Protein AF-A0A552IBU0-F1 (afdb_monomer_lite)

InterPro domains:
  IPR002559 Transposase IS4-like domain [PF01609] (22-63)
  IPR012337 Ribonuclease H-like superfamily [SSF53098] (17-77)

Radius of gyration: 18.11 Å; chains: 1; bounding box: 44×36×43 Å

Sequence (86 aa):
MQEVYYTMFVPNLQELSSIDWSEFKKIHDQHWGIEQYHRALKQLCNIERFQVRESQSIRTHIFCAIRGFVQLELLRFKAQIVNWYS

Organism: NCBI:txid2486266

pLDDT: mean 91.12, std 9.32, range [43.56, 98.25]

Secondary structure (DSSP, 8-state):
-PPPP-----SSGGGGGG--HHHHHHHHHHHHHHHHHHHHHHHTS-TT------HHHHHHHHHHHHHHHHHHHHHHHTTSSSSTT-

Foldseek 3Di:
DDDDDDDDDDPDPVCVVVDDPVNVVVVVVVVVVVVVLVVCLVPPLVLVPDPDDDPVVNVVSNVSSVVVSVVQVVCCVVVVDVHSPD

Structure (mmCIF, N/CA/C/O backbone):
data_AF-A0A552IBU0-F1
#
_entry.id   AF-A0A552IBU0-F1
#
loop_
_atom_site.group_PDB
_atom_site.id
_atom_site.type_symbol
_atom_site.label_atom_id
_atom_site.label_alt_id
_atom_site.label_comp_id
_atom_site.label_asym_id
_atom_site.label_entity_id
_atom_site.label_seq_id
_atom_site.pdbx_PDB_ins_code
_atom_site.Cartn_x
_atom_site.Cartn_y
_atom_site.Cartn_z
_atom_site.occupancy
_atom_site.B_iso_or_equiv
_atom_site.auth_seq_id
_atom_site.auth_comp_id
_atom_site.auth_asym_id
_atom_site.auth_atom_id
_atom_site.pdbx_PDB_model_num
ATOM 1 N N . MET A 1 1 ? 6.648 23.391 -22.237 1.00 43.56 1 MET A N 1
ATOM 2 C CA . MET A 1 1 ? 6.679 22.101 -21.514 1.00 43.56 1 MET A CA 1
ATOM 3 C C . MET A 1 1 ? 7.247 22.375 -20.141 1.00 43.56 1 MET A C 1
ATOM 5 O O . MET A 1 1 ? 8.222 23.105 -20.063 1.00 43.56 1 MET A O 1
ATOM 9 N N . GLN A 1 2 ? 6.602 21.893 -19.085 1.00 60.25 2 GLN A N 1
ATOM 10 C CA . GLN A 1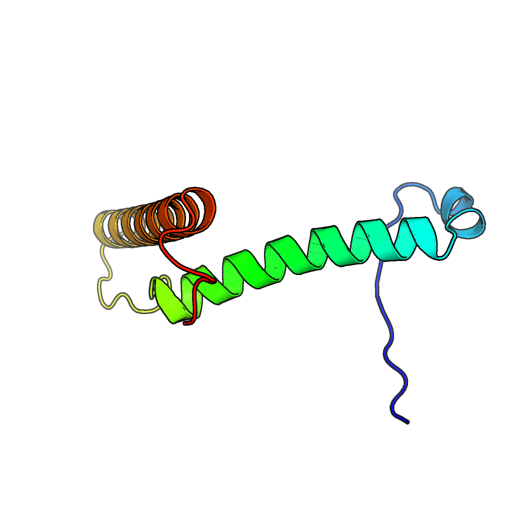 2 ? 7.098 22.066 -17.723 1.00 60.25 2 GLN A CA 1
ATOM 11 C C . GLN A 1 2 ? 8.176 21.006 -17.475 1.00 60.25 2 GLN A C 1
ATOM 13 O O . GLN A 1 2 ? 7.943 19.831 -17.750 1.00 60.25 2 GLN A O 1
ATOM 18 N N . GLU A 1 3 ? 9.360 21.420 -17.037 1.00 60.28 3 GLU A N 1
ATOM 19 C CA . GLU A 1 3 ? 10.447 20.493 -16.716 1.00 60.28 3 GLU A CA 1
ATOM 20 C C . GLU A 1 3 ? 10.120 19.772 -15.403 1.00 60.28 3 GLU A C 1
ATOM 22 O O . GLU A 1 3 ? 9.867 20.411 -14.380 1.00 60.28 3 GLU A O 1
ATOM 27 N N . VAL A 1 4 ? 10.072 18.438 -15.446 1.00 76.81 4 VAL A N 1
ATOM 28 C CA . VAL A 1 4 ? 9.834 17.592 -14.272 1.00 76.81 4 VAL A CA 1
ATOM 29 C C . VAL A 1 4 ? 11.180 17.080 -13.785 1.00 76.81 4 VAL A C 1
ATOM 31 O O . VAL A 1 4 ? 11.890 16.388 -14.512 1.00 76.81 4 VAL A O 1
ATOM 34 N N . TYR A 1 5 ? 11.517 17.428 -12.550 1.00 82.00 5 TYR A N 1
ATOM 35 C CA . TYR A 1 5 ? 12.758 17.028 -11.903 1.00 82.00 5 TYR A CA 1
ATOM 36 C C . TYR A 1 5 ? 12.486 15.886 -10.921 1.00 82.00 5 TYR A C 1
ATOM 38 O O . TYR A 1 5 ? 11.496 15.917 -10.189 1.00 82.00 5 TYR A O 1
ATOM 46 N N . TYR A 1 6 ? 13.374 14.892 -10.894 1.00 82.50 6 TYR A N 1
ATOM 47 C CA . TYR A 1 6 ? 13.289 13.742 -9.995 1.00 82.50 6 TYR A CA 1
ATOM 48 C C . TYR A 1 6 ? 14.464 13.739 -9.022 1.00 82.50 6 TYR A C 1
ATOM 50 O O . TYR A 1 6 ? 15.610 13.933 -9.421 1.00 82.50 6 TYR A O 1
ATOM 58 N N . THR A 1 7 ? 14.176 13.474 -7.749 1.00 84.25 7 THR A N 1
ATOM 59 C CA . THR A 1 7 ? 15.201 13.277 -6.721 1.00 84.25 7 THR A CA 1
ATOM 60 C C . THR A 1 7 ? 15.417 11.785 -6.521 1.00 84.25 7 THR A C 1
ATOM 62 O O . THR A 1 7 ? 14.462 11.055 -6.262 1.00 84.25 7 THR A O 1
ATOM 65 N N . MET A 1 8 ? 16.668 11.335 -6.600 1.00 82.81 8 MET A N 1
ATOM 66 C CA . MET A 1 8 ? 17.040 9.955 -6.302 1.00 82.81 8 MET A CA 1
ATOM 67 C C . MET A 1 8 ? 18.154 9.902 -5.262 1.00 82.81 8 MET A C 1
ATOM 69 O O . MET A 1 8 ? 19.039 10.756 -5.240 1.00 82.81 8 MET A O 1
ATOM 73 N N . PHE A 1 9 ? 18.097 8.893 -4.397 1.00 84.19 9 PHE A N 1
ATOM 74 C CA . PHE A 1 9 ? 19.168 8.603 -3.454 1.00 84.19 9 PHE A CA 1
ATOM 75 C C . PHE A 1 9 ? 20.114 7.567 -4.057 1.00 84.19 9 PHE A C 1
ATOM 77 O O . PHE A 1 9 ? 19.662 6.535 -4.552 1.00 84.19 9 PHE A O 1
ATOM 84 N N . VAL A 1 10 ? 21.415 7.831 -3.964 1.00 83.50 10 VAL A N 1
ATOM 85 C CA . VAL A 1 10 ? 22.472 6.894 -4.347 1.00 83.50 10 VAL A CA 1
ATOM 86 C C . VAL A 1 10 ? 23.400 6.728 -3.140 1.00 83.50 10 VAL A C 1
ATOM 88 O O . VAL A 1 10 ? 23.894 7.741 -2.637 1.00 83.50 10 VAL A O 1
ATOM 91 N N . PRO A 1 11 ? 23.641 5.497 -2.648 1.00 84.88 11 PRO A N 1
ATOM 92 C CA . PRO A 1 11 ? 24.479 5.268 -1.469 1.00 84.88 11 PRO A CA 1
ATOM 93 C C . PRO A 1 11 ? 25.922 5.747 -1.657 1.00 84.88 11 PRO A C 1
ATOM 95 O O . PRO A 1 11 ? 26.544 6.220 -0.707 1.00 84.88 11 PRO A O 1
ATOM 98 N N . ASN A 1 12 ? 26.441 5.644 -2.884 1.00 88.12 12 ASN A N 1
ATOM 99 C CA . ASN A 1 12 ? 27.761 6.119 -3.268 1.00 88.12 12 ASN A CA 1
ATOM 100 C C . ASN A 1 12 ? 27.661 7.098 -4.448 1.00 88.12 12 ASN A C 1
ATOM 102 O O . ASN A 1 12 ? 27.266 6.731 -5.548 1.00 88.12 12 ASN A O 1
ATOM 106 N N . LEU A 1 13 ? 28.092 8.344 -4.244 1.00 83.00 13 LEU A N 1
ATOM 107 C CA . LEU A 1 13 ? 28.060 9.397 -5.267 1.00 83.00 13 LEU A CA 1
ATOM 108 C C . LEU A 1 13 ? 28.845 9.053 -6.543 1.00 83.00 13 LEU A C 1
ATOM 110 O O . LEU A 1 13 ? 28.543 9.594 -7.602 1.00 83.00 13 LEU A O 1
ATOM 114 N N . GLN A 1 14 ? 29.832 8.157 -6.469 1.00 83.56 14 GLN A N 1
ATOM 115 C CA . GLN A 1 14 ? 30.589 7.709 -7.642 1.00 83.56 14 GLN A CA 1
ATOM 116 C C . GLN A 1 14 ? 29.707 6.905 -8.611 1.00 83.56 14 GLN A C 1
ATOM 118 O O . GLN A 1 14 ? 29.863 7.025 -9.827 1.00 83.56 14 GLN A O 1
ATOM 123 N N . GLU A 1 15 ? 28.725 6.171 -8.083 1.00 81.75 15 GLU A N 1
ATOM 124 C CA . GLU A 1 15 ? 27.771 5.372 -8.860 1.00 81.75 15 GLU A CA 1
ATOM 125 C C . GLU A 1 15 ? 26.755 6.247 -9.603 1.00 81.75 15 GLU A C 1
ATOM 127 O O . GLU A 1 15 ? 26.182 5.803 -10.592 1.00 81.75 15 GLU A O 1
ATOM 132 N N . LEU A 1 16 ? 26.571 7.514 -9.207 1.00 82.06 16 LEU A N 1
ATOM 133 C CA . LEU A 1 16 ? 25.653 8.433 -9.893 1.00 82.06 16 LEU A CA 1
ATOM 134 C C . LEU A 1 16 ? 26.018 8.597 -11.375 1.00 82.06 16 LEU A C 1
ATOM 136 O O . LEU A 1 16 ? 25.140 8.667 -12.228 1.00 82.06 16 LEU A O 1
ATOM 140 N N . SER A 1 17 ? 27.319 8.625 -11.678 1.00 81.88 17 SER A N 1
ATOM 141 C CA . SER A 1 17 ? 27.832 8.740 -13.048 1.00 81.88 17 SER A CA 1
ATOM 142 C C . SER A 1 17 ? 27.549 7.513 -13.923 1.00 81.88 17 SER A C 1
ATOM 144 O O . SER A 1 17 ? 27.580 7.623 -15.148 1.00 81.88 17 SER A O 1
ATOM 146 N N . SER A 1 18 ? 27.260 6.363 -13.307 1.00 82.69 18 SER A N 1
ATOM 147 C CA . SER A 1 18 ? 26.952 5.106 -13.994 1.00 82.69 18 SER A CA 1
ATOM 148 C C . SER A 1 18 ? 25.458 4.826 -14.142 1.00 82.69 18 SER A C 1
ATOM 150 O O . SER A 1 18 ? 25.108 3.891 -14.857 1.00 82.69 18 SER A O 1
ATOM 152 N N . ILE A 1 19 ? 24.586 5.617 -13.506 1.00 85.88 19 ILE A N 1
ATOM 153 C CA . ILE A 1 19 ? 23.136 5.423 -13.603 1.00 85.88 19 ILE A CA 1
ATOM 154 C C . ILE A 1 19 ? 22.683 5.820 -14.999 1.00 85.88 19 ILE A C 1
ATOM 156 O O . ILE A 1 19 ? 22.694 6.995 -15.378 1.00 85.88 19 ILE A O 1
ATOM 160 N N . ASP A 1 20 ? 22.253 4.822 -15.757 1.00 90.00 20 ASP A N 1
ATOM 161 C CA . ASP A 1 20 ? 21.629 5.039 -17.045 1.00 90.00 20 ASP A CA 1
ATOM 162 C C . ASP A 1 20 ? 20.116 5.271 -16.903 1.00 90.00 20 ASP A C 1
ATOM 164 O O . ASP A 1 20 ? 19.500 5.168 -15.835 1.00 90.00 20 ASP A O 1
ATOM 168 N N . TRP A 1 21 ? 19.487 5.600 -18.027 1.00 88.69 21 TRP A N 1
ATOM 169 C CA . TRP A 1 21 ? 18.054 5.864 -18.051 1.00 88.69 21 TRP A CA 1
ATOM 170 C C . TRP A 1 21 ? 17.218 4.619 -17.709 1.00 88.69 21 TRP A C 1
ATOM 172 O O . TRP A 1 21 ? 16.121 4.738 -17.167 1.00 88.69 21 TRP A O 1
ATOM 182 N N . SER A 1 22 ? 17.721 3.420 -18.013 1.00 90.81 22 SER A N 1
ATOM 183 C CA . SER A 1 22 ? 17.038 2.155 -17.732 1.00 90.81 22 SER A CA 1
ATOM 184 C C . SER A 1 22 ? 16.985 1.883 -16.228 1.00 90.81 22 SER A C 1
ATOM 186 O O . SER A 1 22 ? 15.930 1.539 -15.687 1.00 90.81 22 SER A O 1
ATOM 188 N N . GLU A 1 23 ? 18.098 2.101 -15.534 1.00 89.38 23 GLU A N 1
ATOM 189 C CA . GLU A 1 23 ? 18.201 1.982 -14.087 1.00 89.38 23 GLU A CA 1
ATOM 190 C C . GLU A 1 23 ? 17.354 3.039 -13.378 1.00 89.38 23 GLU A C 1
ATOM 192 O O . GLU A 1 23 ? 16.562 2.693 -12.497 1.00 89.38 23 GLU A O 1
ATOM 197 N N . PHE A 1 24 ? 17.412 4.296 -13.834 1.00 90.06 24 PHE A N 1
ATOM 198 C CA . PHE A 1 24 ? 16.510 5.341 -13.351 1.00 90.06 24 PHE A CA 1
ATOM 199 C C . PHE A 1 24 ? 15.040 4.927 -13.494 1.00 90.06 24 PHE A C 1
ATOM 201 O O . PHE A 1 24 ? 14.284 4.991 -12.523 1.00 90.06 24 PHE A O 1
ATOM 208 N N . LYS A 1 25 ? 14.630 4.455 -14.680 1.00 91.12 25 LYS A N 1
ATOM 209 C CA . LYS A 1 25 ? 13.247 4.035 -14.937 1.00 91.12 25 LYS A CA 1
ATOM 210 C C .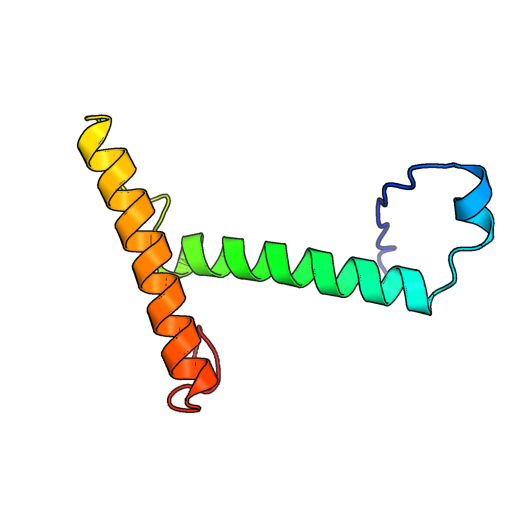 LYS A 1 25 ? 12.820 2.909 -14.001 1.00 91.12 25 LYS A C 1
ATOM 212 O O . LYS A 1 25 ? 11.731 2.956 -13.440 1.00 91.12 25 LYS A O 1
ATOM 217 N N . LYS A 1 26 ? 13.683 1.916 -13.790 1.00 91.25 26 LYS A N 1
ATOM 218 C CA . LYS A 1 26 ? 13.414 0.799 -12.879 1.00 91.25 26 LYS A CA 1
ATOM 219 C C . LYS A 1 26 ? 13.165 1.285 -11.450 1.00 91.25 26 LYS A C 1
ATOM 221 O O . LYS A 1 26 ? 12.198 0.853 -10.826 1.00 91.25 26 LYS A O 1
ATOM 226 N N . ILE A 1 27 ? 14.012 2.181 -10.944 1.00 89.81 27 ILE A N 1
ATOM 227 C CA . ILE A 1 27 ? 13.863 2.770 -9.605 1.00 89.81 27 ILE A CA 1
ATOM 228 C C . ILE A 1 27 ? 12.575 3.597 -9.531 1.00 89.81 27 ILE A C 1
ATOM 230 O O . ILE A 1 27 ? 11.804 3.468 -8.579 1.00 89.81 27 ILE A O 1
ATOM 234 N N . HIS A 1 28 ? 12.314 4.409 -10.554 1.00 91.00 28 HIS A N 1
ATOM 235 C CA . HIS A 1 28 ? 11.102 5.211 -10.660 1.00 91.00 28 HIS A CA 1
ATOM 236 C C . HIS A 1 28 ? 9.837 4.340 -10.626 1.00 91.00 28 HIS A C 1
ATOM 238 O O . HIS A 1 28 ? 8.924 4.622 -9.853 1.00 91.00 28 HIS A O 1
ATOM 244 N N . ASP A 1 29 ? 9.787 3.259 -11.404 1.00 91.88 29 ASP A N 1
ATOM 245 C CA . ASP A 1 29 ? 8.630 2.360 -11.474 1.00 91.88 29 ASP A CA 1
ATOM 246 C C . ASP A 1 29 ? 8.388 1.638 -10.136 1.00 91.88 29 ASP A C 1
ATOM 248 O O . ASP A 1 29 ? 7.242 1.471 -9.709 1.00 91.88 29 ASP A O 1
ATOM 252 N N . GLN A 1 30 ? 9.457 1.267 -9.424 1.00 91.56 30 GLN A N 1
ATOM 253 C CA . GLN A 1 30 ? 9.362 0.718 -8.068 1.00 91.56 30 GLN A CA 1
ATOM 254 C C . GLN A 1 30 ? 8.804 1.743 -7.074 1.00 91.56 30 GLN A C 1
ATOM 256 O O . GLN A 1 30 ? 7.892 1.425 -6.306 1.00 91.56 30 GLN A O 1
ATOM 261 N N . HIS A 1 31 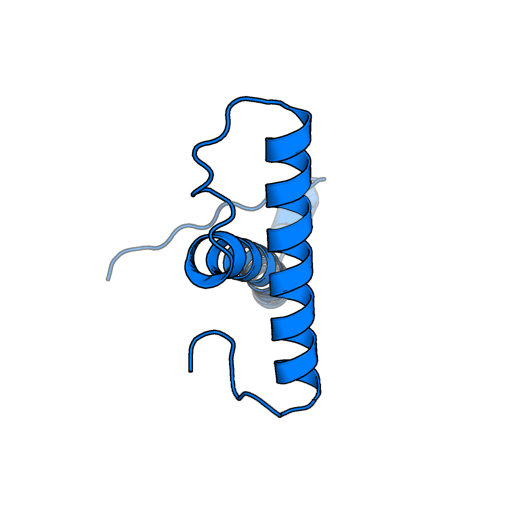? 9.317 2.975 -7.105 1.00 91.50 31 HIS A N 1
ATOM 262 C CA . HIS A 1 31 ? 8.830 4.063 -6.260 1.00 91.50 31 HIS A CA 1
ATOM 263 C C . HIS A 1 31 ? 7.356 4.376 -6.542 1.00 91.50 31 HIS A C 1
ATOM 265 O O . HIS A 1 31 ? 6.551 4.486 -5.616 1.00 91.50 31 HIS A O 1
ATOM 271 N N . TRP A 1 32 ? 6.977 4.419 -7.819 1.00 92.81 32 TRP A N 1
ATOM 272 C CA . TRP A 1 32 ? 5.595 4.612 -8.234 1.00 92.81 32 TRP A CA 1
ATOM 273 C C . TRP A 1 32 ? 4.674 3.515 -7.693 1.00 92.81 32 TRP A C 1
ATOM 275 O O . TRP A 1 32 ? 3.571 3.807 -7.238 1.00 92.81 32 TRP A O 1
ATOM 285 N N . GLY A 1 33 ? 5.128 2.259 -7.653 1.00 93.31 33 GLY A N 1
ATOM 286 C CA . GLY A 1 33 ? 4.379 1.164 -7.031 1.00 93.31 33 GLY A CA 1
ATOM 287 C C . GLY A 1 33 ? 4.015 1.432 -5.563 1.00 93.31 33 GLY A C 1
ATOM 288 O O . GLY A 1 33 ? 2.878 1.183 -5.154 1.00 93.31 33 GLY A O 1
ATOM 289 N N . ILE A 1 34 ? 4.943 1.999 -4.784 1.00 93.56 34 ILE A N 1
ATOM 290 C CA . ILE A 1 34 ? 4.713 2.382 -3.380 1.00 93.56 34 ILE A CA 1
ATOM 291 C C . ILE A 1 34 ? 3.700 3.527 -3.294 1.00 93.56 34 ILE A C 1
ATOM 293 O O . ILE A 1 34 ? 2.776 3.485 -2.477 1.00 93.56 34 ILE A O 1
ATOM 297 N N . GLU A 1 35 ? 3.839 4.536 -4.154 1.00 95.19 35 GLU A N 1
ATOM 298 C CA . GLU A 1 35 ? 2.908 5.663 -4.193 1.00 95.19 35 GLU A CA 1
ATOM 299 C C . GLU A 1 35 ? 1.481 5.197 -4.513 1.00 95.19 35 GLU A C 1
ATOM 301 O O . GLU A 1 35 ? 0.523 5.583 -3.838 1.00 95.19 35 GLU A O 1
ATOM 306 N N . GLN A 1 36 ? 1.343 4.304 -5.492 1.00 94.81 36 GLN A N 1
ATOM 307 C CA . GLN A 1 36 ? 0.062 3.733 -5.895 1.00 94.81 36 GLN A CA 1
ATOM 308 C C . GLN A 1 36 ? -0.567 2.897 -4.775 1.00 94.81 36 GLN A C 1
ATOM 310 O O . GLN A 1 36 ? -1.771 3.009 -4.537 1.00 94.81 36 GLN A O 1
ATOM 315 N N . TYR A 1 37 ? 0.231 2.119 -4.038 1.00 95.69 37 TYR A N 1
ATOM 316 C CA . TYR A 1 37 ? -0.225 1.404 -2.843 1.00 95.69 37 TYR A CA 1
ATOM 317 C C . TYR A 1 37 ? -0.793 2.361 -1.783 1.00 95.69 37 TYR A C 1
ATOM 319 O O . TYR A 1 37 ? -1.923 2.183 -1.318 1.00 95.69 37 TYR A O 1
ATOM 327 N N . HIS A 1 38 ? -0.056 3.419 -1.433 1.00 96.62 38 HIS A N 1
ATOM 328 C CA . HIS A 1 38 ? -0.529 4.412 -0.466 1.00 96.62 38 HIS A CA 1
ATOM 329 C C . HIS A 1 38 ? -1.784 5.137 -0.954 1.00 96.62 38 HIS A C 1
ATOM 331 O O . HIS A 1 38 ? -2.713 5.361 -0.175 1.00 96.62 38 HIS A O 1
ATOM 337 N N . ARG A 1 39 ? -1.852 5.473 -2.244 1.00 96.38 39 ARG A N 1
ATOM 338 C CA . ARG A 1 39 ? -3.022 6.113 -2.847 1.00 96.38 39 ARG A CA 1
ATOM 339 C C . ARG A 1 39 ? -4.262 5.226 -2.735 1.00 96.38 39 ARG A C 1
ATOM 341 O O . ARG A 1 39 ? -5.308 5.711 -2.306 1.00 96.38 39 ARG A O 1
ATOM 348 N N . ALA A 1 40 ? -4.139 3.937 -3.042 1.00 96.69 40 ALA A N 1
ATOM 349 C CA . ALA A 1 40 ? -5.224 2.970 -2.904 1.00 96.69 40 ALA A CA 1
ATOM 350 C C . ALA A 1 40 ? -5.685 2.819 -1.444 1.00 96.69 40 ALA A C 1
ATOM 352 O O . ALA A 1 40 ? -6.886 2.845 -1.172 1.00 96.69 40 ALA A O 1
ATOM 353 N N . LEU A 1 41 ? -4.758 2.748 -0.483 1.00 97.38 41 LEU A N 1
ATOM 354 C CA . LEU A 1 41 ? -5.108 2.694 0.941 1.00 97.38 41 LEU A CA 1
ATOM 355 C C . LEU A 1 41 ? -5.915 3.913 1.405 1.00 97.38 41 LEU A C 1
ATOM 357 O O . LEU A 1 41 ? -6.897 3.768 2.139 1.00 97.38 41 LEU A O 1
ATOM 361 N N . LYS A 1 42 ? -5.515 5.114 0.979 1.00 96.94 42 LYS A N 1
ATOM 362 C CA . LYS A 1 42 ? -6.207 6.360 1.334 1.00 96.94 42 LYS A CA 1
ATOM 363 C C . LYS A 1 42 ? -7.582 6.453 0.685 1.00 96.94 42 LYS A C 1
ATOM 365 O O . LYS A 1 42 ? -8.556 6.755 1.368 1.00 96.94 42 LYS A O 1
ATOM 370 N N . GLN A 1 43 ? -7.656 6.194 -0.618 1.00 96.75 43 GLN A N 1
ATOM 371 C CA . GLN A 1 43 ? -8.857 6.444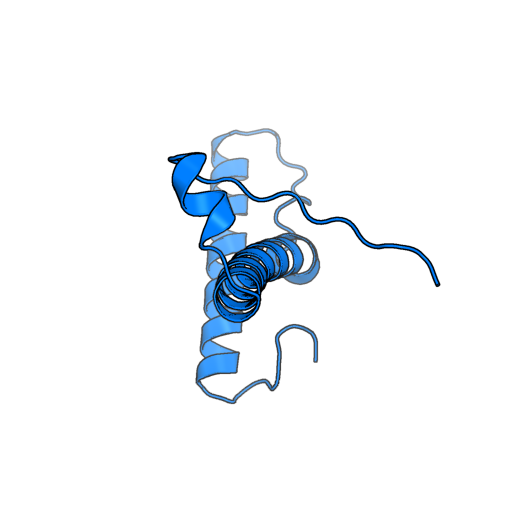 -1.416 1.00 96.75 43 GLN A CA 1
ATOM 372 C C . GLN A 1 43 ? -9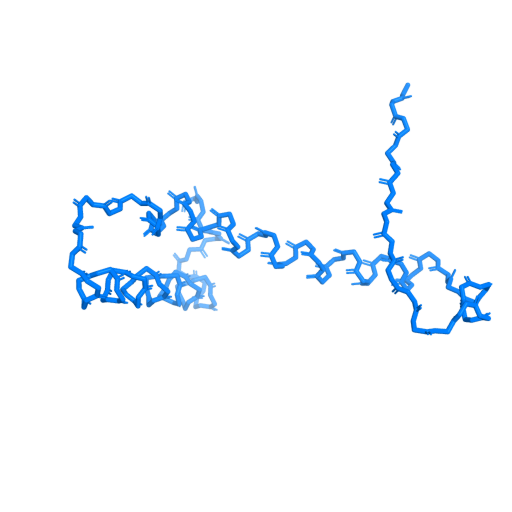.895 5.324 -1.307 1.00 96.75 43 GLN A C 1
ATOM 374 O O . GLN A 1 43 ? -11.084 5.611 -1.228 1.00 96.75 43 GLN A O 1
ATOM 379 N N . LEU A 1 44 ? -9.454 4.064 -1.295 1.00 96.81 44 LEU A N 1
ATOM 380 C CA . LEU A 1 44 ? -10.336 2.896 -1.391 1.00 96.81 44 LEU A CA 1
ATOM 381 C C . LEU A 1 44 ? -10.546 2.218 -0.038 1.00 96.81 44 LEU A C 1
ATOM 383 O O . LEU A 1 44 ? -11.629 1.717 0.245 1.00 96.81 44 LEU A O 1
ATOM 387 N N . CYS A 1 45 ? -9.519 2.224 0.817 1.00 97.00 45 CYS A N 1
ATOM 388 C CA . CYS A 1 45 ? -9.567 1.561 2.124 1.00 97.00 45 CYS A CA 1
ATOM 389 C C . CYS A 1 45 ? -9.799 2.534 3.290 1.00 97.00 45 CYS A C 1
ATOM 391 O O . CYS A 1 45 ? -9.876 2.098 4.436 1.00 97.00 45 CYS A O 1
ATOM 393 N N . ASN A 1 46 ? -9.925 3.841 3.013 1.00 96.06 46 ASN A N 1
ATOM 394 C CA . ASN A 1 46 ? -10.232 4.883 3.997 1.00 96.06 46 ASN A CA 1
ATOM 395 C C . ASN A 1 46 ? -9.298 4.871 5.226 1.00 96.06 46 ASN A C 1
ATOM 397 O O . ASN A 1 46 ? -9.732 5.176 6.341 1.00 96.06 46 ASN A O 1
ATOM 401 N N . ILE A 1 47 ? -8.014 4.531 5.048 1.00 97.19 47 ILE A N 1
ATOM 402 C CA . ILE A 1 47 ? -7.070 4.347 6.169 1.00 97.19 47 ILE A CA 1
ATOM 403 C C . ILE A 1 47 ? -6.936 5.597 7.061 1.00 97.19 47 ILE A C 1
ATOM 405 O O . ILE A 1 47 ? -6.699 5.474 8.257 1.00 97.19 47 ILE A O 1
ATOM 409 N N . GLU A 1 48 ? -7.164 6.791 6.504 1.00 96.00 48 GLU A N 1
ATOM 410 C CA . GLU A 1 48 ? -7.066 8.084 7.202 1.00 96.00 48 GLU A CA 1
ATOM 411 C C . GLU A 1 48 ? -8.411 8.589 7.763 1.00 96.00 48 GLU A C 1
ATOM 413 O O . GLU A 1 48 ? -8.452 9.627 8.417 1.00 96.00 48 GLU A O 1
ATOM 418 N N . ARG A 1 49 ? -9.531 7.891 7.516 1.00 93.88 49 ARG A N 1
ATOM 419 C CA . ARG A 1 49 ? -10.889 8.361 7.865 1.00 93.88 49 ARG A CA 1
ATOM 420 C C . ARG A 1 49 ? -11.478 7.691 9.109 1.00 93.88 49 ARG A C 1
ATOM 422 O O . ARG A 1 49 ? -12.665 7.369 9.138 1.00 93.88 49 ARG A O 1
ATOM 429 N N . PHE A 1 50 ? -10.677 7.481 10.147 1.00 91.19 50 PHE A N 1
ATOM 430 C CA . PHE A 1 50 ? -11.178 7.017 11.443 1.00 91.19 50 PHE A CA 1
ATOM 431 C C . PHE A 1 50 ? -11.533 8.206 12.350 1.00 91.19 50 PHE A C 1
ATOM 433 O O . PHE A 1 50 ? -10.834 9.211 12.368 1.00 91.19 50 PHE A O 1
ATOM 440 N N . GLN A 1 51 ? -12.622 8.097 13.116 1.00 94.19 51 GLN A N 1
ATOM 441 C CA . GLN A 1 51 ? -13.067 9.137 14.070 1.00 94.19 51 GLN A CA 1
ATOM 442 C C . GLN A 1 51 ? -12.780 8.766 15.537 1.00 94.19 51 GLN A C 1
ATOM 444 O O . GLN A 1 51 ? -13.079 9.518 16.463 1.00 94.19 51 GLN A O 1
ATOM 449 N N . VAL A 1 52 ? -12.213 7.579 15.757 1.00 93.88 52 VAL A N 1
ATOM 450 C CA . VAL A 1 52 ? -11.894 7.044 17.084 1.00 93.88 52 VAL A CA 1
ATOM 451 C C . VAL A 1 52 ? -10.592 7.638 17.622 1.00 93.88 52 VAL A C 1
ATOM 453 O O . VAL A 1 52 ? -9.684 7.955 16.858 1.00 93.88 52 VAL A O 1
ATOM 456 N N . ARG A 1 53 ? -10.489 7.760 18.951 1.00 94.94 53 ARG A N 1
ATOM 457 C CA . ARG A 1 53 ? -9.298 8.298 19.641 1.00 94.94 53 ARG A CA 1
ATOM 458 C C . ARG A 1 53 ? -8.540 7.261 20.473 1.00 94.94 53 ARG A C 1
ATOM 460 O O . ARG A 1 53 ? -7.417 7.510 20.888 1.00 94.94 53 ARG A O 1
ATOM 467 N N . GLU A 1 54 ? -9.142 6.096 20.679 1.00 98.00 54 GLU A N 1
ATOM 468 C CA . GLU A 1 54 ? -8.537 4.973 21.394 1.00 98.00 54 GLU A CA 1
ATOM 469 C C . GLU A 1 54 ? -7.447 4.308 20.545 1.00 98.00 54 GLU A C 1
ATOM 471 O O . GLU A 1 54 ? -7.717 3.835 19.436 1.00 98.00 54 GLU A O 1
ATOM 476 N N . SER A 1 55 ? -6.225 4.196 21.075 1.00 97.38 55 SER A N 1
ATOM 477 C CA . SER A 1 55 ? -5.072 3.619 20.364 1.00 97.38 55 SER A CA 1
ATOM 478 C C . SER A 1 55 ? -5.335 2.207 19.836 1.00 97.38 55 SER A C 1
ATOM 480 O O . SER A 1 55 ? -4.850 1.831 18.767 1.00 97.38 55 SER A O 1
ATOM 482 N N . GLN A 1 56 ? -6.112 1.398 20.561 1.00 98.12 56 GLN A N 1
ATOM 483 C CA . GLN A 1 56 ? -6.483 0.060 20.103 1.00 98.12 56 GLN A CA 1
ATOM 484 C C . GLN A 1 56 ? -7.402 0.106 18.880 1.00 98.12 56 GLN A C 1
ATOM 486 O O . GLN A 1 56 ? -7.184 -0.626 17.912 1.00 98.12 56 GLN A O 1
ATOM 491 N N . SER A 1 57 ? -8.395 0.990 18.899 1.00 97.81 57 SER A N 1
ATOM 492 C CA . SER A 1 57 ? -9.339 1.168 17.798 1.00 97.81 57 SER A CA 1
ATOM 493 C C . SER A 1 57 ? -8.647 1.731 16.556 1.00 97.81 57 SER A C 1
ATOM 495 O O . SER A 1 57 ? -8.903 1.253 15.455 1.00 97.81 57 SER A O 1
ATOM 497 N N . ILE A 1 58 ? -7.699 2.661 16.725 1.00 97.50 58 ILE A N 1
ATOM 498 C CA . ILE A 1 58 ? -6.873 3.195 15.628 1.00 97.50 58 ILE A CA 1
ATOM 499 C C . ILE A 1 58 ? -6.044 2.078 14.980 1.00 97.50 58 ILE A C 1
ATOM 501 O O . ILE A 1 58 ? -6.081 1.901 13.763 1.00 97.50 58 ILE A O 1
ATOM 505 N N . ARG A 1 59 ? -5.335 1.270 15.783 1.00 97.50 59 ARG A N 1
ATOM 506 C CA . ARG A 1 59 ? -4.550 0.130 15.273 1.00 97.50 59 ARG A CA 1
ATOM 507 C C . ARG A 1 59 ? -5.424 -0.886 14.541 1.00 97.50 59 ARG A C 1
ATOM 509 O O . ARG A 1 59 ? -5.032 -1.389 13.492 1.00 97.50 59 ARG A O 1
ATOM 516 N N . THR A 1 60 ? -6.617 -1.147 15.070 1.00 97.88 60 THR A N 1
ATOM 517 C CA . THR A 1 60 ? -7.591 -2.050 14.445 1.00 97.88 60 THR A CA 1
ATOM 518 C C . THR A 1 60 ? -8.075 -1.501 13.102 1.00 97.88 60 THR A C 1
ATOM 520 O O . THR A 1 60 ? -8.123 -2.247 12.130 1.00 97.88 60 THR A O 1
ATOM 523 N N . HIS A 1 61 ? -8.357 -0.197 13.004 1.00 97.88 61 HIS A N 1
ATOM 524 C CA . HIS A 1 61 ? -8.736 0.453 11.742 1.00 97.88 61 HIS A CA 1
ATOM 525 C C . HIS A 1 61 ? -7.639 0.332 10.682 1.00 97.88 61 HIS A C 1
ATOM 527 O O . HIS A 1 61 ? -7.909 -0.094 9.561 1.00 97.88 61 HIS A O 1
ATOM 533 N N . ILE A 1 62 ? -6.391 0.636 11.053 1.00 97.56 62 ILE A N 1
ATOM 534 C CA . ILE A 1 62 ? -5.226 0.503 10.165 1.00 97.56 62 ILE A CA 1
ATOM 535 C C . ILE A 1 62 ? -5.085 -0.945 9.681 1.00 97.56 62 ILE A C 1
ATOM 537 O O . ILE A 1 62 ? -4.930 -1.183 8.483 1.00 97.56 62 ILE A O 1
ATOM 541 N N . PHE A 1 63 ? -5.193 -1.919 10.589 1.00 98.06 63 PHE A N 1
ATOM 542 C CA . PHE A 1 63 ? -5.147 -3.336 10.237 1.00 98.06 63 PHE A CA 1
ATOM 543 C C . PHE A 1 63 ? -6.255 -3.719 9.247 1.00 98.06 63 PHE A C 1
ATOM 545 O O . PHE A 1 63 ? -5.976 -4.346 8.224 1.00 98.06 63 PHE A O 1
ATOM 552 N N . CYS A 1 64 ? -7.497 -3.310 9.508 1.00 97.88 64 CYS A N 1
ATOM 553 C CA . CYS A 1 64 ? -8.628 -3.570 8.622 1.00 97.88 64 CYS A CA 1
ATOM 554 C C . CYS A 1 64 ? -8.441 -2.930 7.240 1.00 97.88 64 CYS A C 1
ATOM 556 O O . CYS A 1 64 ? -8.720 -3.583 6.237 1.00 97.88 64 CYS A O 1
ATOM 558 N N . ALA A 1 65 ? -7.920 -1.703 7.163 1.00 97.94 65 ALA A N 1
ATOM 559 C CA . ALA A 1 65 ? -7.638 -1.032 5.896 1.00 97.94 65 ALA A CA 1
ATOM 560 C C . ALA A 1 65 ? -6.578 -1.784 5.069 1.00 97.94 65 ALA A C 1
ATOM 562 O O . ALA A 1 65 ? -6.787 -2.034 3.883 1.00 97.94 65 ALA A O 1
ATOM 563 N N . ILE A 1 66 ? -5.481 -2.223 5.700 1.00 98.25 66 ILE A N 1
ATOM 564 C CA . ILE A 1 66 ? -4.445 -3.038 5.042 1.00 98.25 66 ILE A CA 1
ATOM 565 C C . ILE A 1 66 ? -5.029 -4.374 4.567 1.00 98.25 66 ILE A C 1
ATOM 567 O O . ILE A 1 66 ? -4.788 -4.795 3.436 1.00 98.25 66 ILE A O 1
ATOM 571 N N . ARG A 1 67 ? -5.844 -5.037 5.398 1.00 98.25 67 ARG A N 1
ATOM 572 C CA . ARG A 1 67 ? -6.543 -6.272 5.013 1.00 98.25 67 ARG A CA 1
ATOM 573 C C . ARG A 1 67 ? -7.480 -6.050 3.827 1.00 98.25 67 ARG A C 1
ATOM 575 O O . ARG A 1 67 ? -7.496 -6.892 2.934 1.00 98.25 67 ARG A O 1
ATOM 582 N N . GLY A 1 68 ? -8.215 -4.940 3.803 1.00 97.50 68 GLY A N 1
ATOM 583 C CA . GLY A 1 68 ? -9.068 -4.543 2.682 1.00 97.50 68 GLY A CA 1
ATOM 584 C C . GLY A 1 68 ? -8.276 -4.407 1.383 1.00 97.50 68 GLY A C 1
ATOM 585 O O . GLY A 1 68 ? -8.650 -5.006 0.377 1.00 97.50 68 GLY A O 1
ATOM 586 N N . PHE A 1 69 ? -7.127 -3.728 1.426 1.00 97.81 69 PHE A N 1
ATOM 587 C CA . PHE A 1 69 ? -6.242 -3.615 0.266 1.00 97.81 69 PHE A CA 1
ATOM 588 C C . PHE A 1 69 ? -5.729 -4.978 -0.221 1.00 97.81 69 PHE A C 1
ATOM 590 O O . PHE A 1 69 ? -5.766 -5.254 -1.416 1.00 97.81 69 PHE A O 1
ATOM 597 N N . VAL A 1 70 ? -5.312 -5.870 0.686 1.00 97.62 70 VAL A N 1
ATOM 598 C CA . VAL A 1 70 ? -4.879 -7.229 0.310 1.00 97.62 70 VAL A CA 1
ATOM 599 C C . VAL A 1 70 ? -5.998 -7.994 -0.400 1.00 97.62 70 VAL A C 1
ATOM 601 O O . VAL A 1 70 ? -5.727 -8.712 -1.358 1.00 97.62 70 VAL A O 1
ATOM 604 N N . GLN A 1 71 ? -7.255 -7.838 0.024 1.00 97.50 71 GLN A N 1
ATOM 605 C CA . GLN A 1 71 ? -8.378 -8.460 -0.682 1.00 97.50 71 GLN A CA 1
ATOM 606 C C . GLN A 1 71 ? -8.574 -7.874 -2.083 1.00 97.50 71 GLN A C 1
ATOM 608 O O . GLN A 1 71 ? -8.742 -8.646 -3.023 1.00 97.50 71 GLN A O 1
ATOM 613 N N . LEU A 1 72 ? -8.487 -6.549 -2.251 1.00 96.50 72 LEU A N 1
ATOM 614 C CA . LEU A 1 72 ? -8.519 -5.918 -3.578 1.00 96.50 72 LEU A CA 1
ATOM 615 C 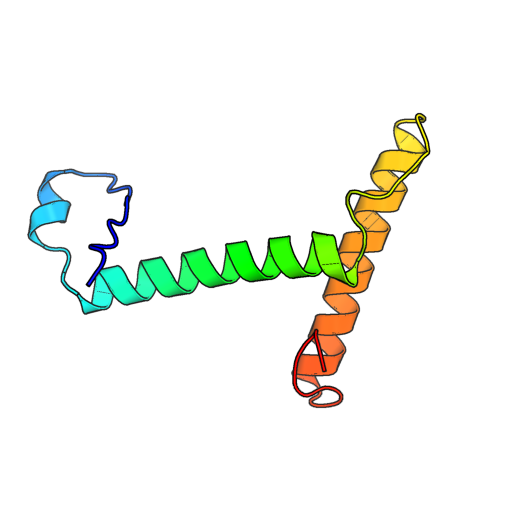C . LEU A 1 72 ? -7.404 -6.457 -4.483 1.00 96.50 72 LEU A C 1
ATOM 617 O O . LEU A 1 72 ? -7.650 -6.766 -5.649 1.00 96.50 72 LEU A O 1
ATOM 621 N N . GLU A 1 73 ? -6.201 -6.644 -3.939 1.00 96.38 73 GLU A N 1
ATOM 622 C CA . GLU A 1 73 ? -5.099 -7.240 -4.688 1.00 96.38 73 GLU A CA 1
ATOM 623 C C . GLU A 1 73 ? -5.351 -8.684 -5.092 1.00 96.38 73 GLU A C 1
ATOM 625 O O . GLU A 1 73 ? -5.081 -9.062 -6.229 1.00 96.38 73 GLU A O 1
ATOM 630 N N . LEU A 1 74 ? -5.914 -9.491 -4.196 1.00 97.50 74 LEU A N 1
ATOM 631 C CA . LEU A 1 74 ? -6.271 -10.868 -4.514 1.00 97.50 74 LEU A CA 1
ATOM 632 C C . LEU A 1 74 ? -7.331 -10.940 -5.615 1.00 97.50 74 LEU A C 1
ATOM 634 O O . LEU A 1 74 ? -7.234 -11.808 -6.480 1.00 97.50 74 LEU A O 1
ATOM 638 N N . LEU A 1 75 ? -8.318 -10.040 -5.611 1.00 96.75 75 LEU A N 1
ATOM 639 C CA . LEU A 1 75 ? -9.321 -9.958 -6.675 1.00 96.75 75 LEU A CA 1
ATOM 640 C C . LEU A 1 75 ? -8.674 -9.602 -8.019 1.00 96.75 75 LEU A C 1
ATOM 642 O O . LEU A 1 75 ? -8.976 -10.242 -9.027 1.00 96.75 75 LEU A O 1
ATOM 646 N N . ARG A 1 76 ? -7.755 -8.629 -8.036 1.00 95.94 76 ARG A N 1
ATOM 647 C CA . ARG A 1 76 ? -7.023 -8.240 -9.251 1.00 95.94 76 ARG A CA 1
ATOM 648 C C . ARG A 1 76 ? -6.136 -9.375 -9.755 1.00 95.94 76 ARG A C 1
ATOM 650 O O . ARG A 1 76 ? -6.160 -9.698 -10.936 1.00 95.94 76 ARG A O 1
ATOM 657 N N . PHE A 1 77 ? -5.401 -10.025 -8.854 1.00 96.12 77 PHE A N 1
ATOM 658 C CA . PHE A 1 77 ? -4.539 -11.165 -9.168 1.00 96.12 77 PHE A CA 1
ATOM 659 C C . PHE A 1 77 ? -5.326 -12.345 -9.751 1.00 96.12 77 PHE A C 1
ATOM 661 O O . PHE A 1 77 ? -4.869 -13.004 -10.678 1.00 96.12 77 PHE A O 1
ATOM 668 N N . LYS A 1 78 ? -6.542 -12.583 -9.250 1.00 97.56 78 LYS A N 1
ATOM 669 C CA . LYS A 1 78 ? -7.472 -13.590 -9.781 1.00 97.56 78 LYS A CA 1
ATOM 670 C C . LYS A 1 78 ? -8.210 -13.138 -11.048 1.00 97.56 78 LYS A C 1
ATOM 672 O O . LYS A 1 78 ? -9.118 -13.841 -11.483 1.00 97.56 78 LYS A O 1
ATOM 677 N N . ALA A 1 79 ? -7.865 -11.976 -11.608 1.00 95.75 79 ALA A N 1
ATOM 678 C CA . ALA A 1 79 ? -8.532 -11.353 -12.751 1.00 95.75 79 ALA A CA 1
ATOM 679 C C . ALA A 1 79 ? -10.053 -11.168 -12.564 1.00 95.75 79 ALA A C 1
ATOM 681 O O . ALA A 1 79 ? -10.807 -11.127 -13.533 1.00 95.75 79 ALA A O 1
ATOM 682 N N . GLN A 1 80 ? -10.516 -11.053 -11.314 1.00 96.94 80 GLN A N 1
ATOM 683 C CA . GLN A 1 80 ? -11.923 -10.792 -10.990 1.00 96.94 80 GLN A CA 1
ATOM 684 C C . GLN A 1 80 ? -12.269 -9.305 -11.129 1.00 96.94 80 GLN A C 1
ATOM 686 O O . GLN A 1 80 ? -13.422 -8.963 -11.367 1.00 96.94 80 GLN A O 1
ATOM 691 N N . ILE A 1 81 ? -11.265 -8.437 -10.991 1.00 95.25 81 ILE A N 1
ATOM 692 C CA . ILE A 1 81 ? -11.332 -7.005 -11.292 1.00 95.25 81 ILE A CA 1
ATOM 693 C C . ILE A 1 81 ? -10.151 -6.634 -12.190 1.00 95.25 81 ILE A C 1
ATOM 695 O O . ILE A 1 81 ? -9.080 -7.237 -12.091 1.00 95.25 81 ILE A O 1
ATOM 699 N N . VAL A 1 82 ? -10.334 -5.635 -13.054 1.00 92.69 82 VAL A N 1
ATOM 700 C CA . VAL A 1 82 ? -9.289 -5.183 -13.991 1.00 92.69 82 VAL A CA 1
ATOM 701 C C . VAL A 1 82 ? -8.245 -4.330 -13.269 1.00 92.69 82 VAL A C 1
ATOM 703 O O . VAL A 1 82 ? -7.044 -4.470 -13.491 1.00 92.69 82 VAL A O 1
ATOM 706 N N . ASN A 1 83 ? -8.694 -3.445 -12.382 1.00 92.19 83 ASN A N 1
ATOM 707 C CA . ASN A 1 83 ? -7.846 -2.648 -11.505 1.00 92.19 83 ASN A CA 1
ATOM 708 C C . ASN A 1 83 ? -8.607 -2.296 -10.212 1.00 92.19 83 ASN A C 1
ATOM 710 O O . ASN A 1 83 ? -9.751 -2.697 -10.036 1.00 92.19 83 ASN A O 1
ATOM 714 N N . TRP A 1 84 ? -7.970 -1.574 -9.288 1.00 92.94 84 TRP A N 1
ATOM 715 C CA . TRP A 1 84 ? -8.576 -1.226 -7.994 1.00 92.94 84 TRP A CA 1
ATOM 716 C C . TRP A 1 84 ? -9.685 -0.170 -8.059 1.00 92.94 84 TRP A C 1
ATOM 718 O O . TRP A 1 84 ? -10.426 -0.013 -7.095 1.00 92.94 84 TRP A O 1
ATOM 728 N N . TYR A 1 85 ? -9.748 0.591 -9.148 1.00 89.19 85 TYR A N 1
ATOM 729 C CA . TYR A 1 85 ? -10.567 1.794 -9.298 1.00 89.19 85 TYR A CA 1
ATOM 730 C C . TYR A 1 85 ? -11.763 1.606 -10.242 1.00 89.19 85 TYR A C 1
ATOM 732 O O . TYR A 1 85 ? -12.542 2.542 -10.408 1.00 89.19 85 TYR A O 1
ATOM 740 N N . SER A 1 86 ? -11.872 0.439 -10.883 1.00 66.12 86 SER A N 1
ATOM 741 C CA . SER A 1 86 ? -12.852 0.105 -11.927 1.00 66.12 86 SER A CA 1
ATOM 742 C C . SER A 1 86 ? -13.908 -0.873 -11.454 1.00 66.12 86 SER A C 1
ATOM 744 O O . SER A 1 86 ? -13.482 -1.892 -10.862 1.00 66.12 86 SER A O 1
#

=== Feature glossary ===
The features interleaved in this record are:

— What the protein is —

Sequence gives the chain of amino acids in standard one-letter code (A=alanine, C=cysteine, …, Y=tyrosine), read N→C. It is the only feature that is directly encoded by the gene; all structural features are derived from the folded form of this sequence.

Database cross-references. InterPro integrates a dozen domain/family signature databases into unified entries with residue-range hits. GO terms attach function/process/location labels with evidence codes. CATH codes position the fold in a four-level structural taxonomy. Organism is the NCBI-taxonomy species name.

— Where its atoms are —

Atomic coordinates in PDBx/mmCIF format — the same representation the Protein Data Bank distributes. Each line of the _atom_site loop places one backbone atom in Cartesian space (units: ångströms, origin: arbitrary).

The six renders are orthographic views along the three Cartesian axes in both directions. Representation (cartoon, sticks, or surface) and color scheme (sequence-rainbow or by-chain) vary across proteins so the training set covers all the common visualization conventions.

— Local backbone conformation —

Eight-state secondary structure (DSSP): H is the canonical α-helix, G the tighter 3₁₀-helix, I the wider π-helix; E/B are β-structure, T and S are turns and bends, and '-' is everything else. DSSP derives these from the pattern of main-chain N–H···O=C hydrogen bonds, not from the sequence.

P-SEA three-state annotation labels each residue as helix, strand, or coil based purely on the geometry of the Cα trace. It serves as a fallback when the full backbone (and thus DSSP) is unavailable.

The φ/ψ torsion pair specifies the backbone conformation at each residue. φ rotates about the N–Cα bond, ψ about the Cα–C bond. Steric clashes forbid most of the (φ, ψ) plane — the allowed regions (α-helix basin, β-sheet basin, left-handed helix) are the Ramachandran-allowed regions.

— Global shape and packing —

The geometric summary reports three shape descriptors. Rg (radius of gyration) measures how spread out the Cα atoms are about their centre of mass; compact globular proteins have small Rg, elongated or unfolded ones large. Cα contacts (<8 Å, |i−j|>4) count long-range residue pairs in spatial proximity — high for tightly packed folds, near zero for rods or random coil. The bounding-box extents give the protein's footprint along x, y, z in Å.

Solvent-accessible surface area (SASA) is the area in Å² traced out by the centre of a 1.4 Å probe sphere (a water molecule) rolled over the protein's van der Waals surface (Shrake–Rupley / Lee–Richards construction). Buried residues have near-zero SASA; fully exposed residues can exceed 200 Å². The total SASA scales roughly with the number of surface residues.

The contact map is a binary N×N matrix image: pixel (i, j) is dark where Cα_i and Cα_j are within 8 Å and |i−j|>4. Because the |i−j|>4 filter removes local helical contacts, off-diagonal stripes parallel to the main diagonal indicate parallel β-sheets; stripes perpendicular to it indicate antiparallel β-sheets. The Ramachandran plot scatters every residue's (φ, ψ) pair against the sterically allowed regions. The PAE heatmap renders the predicted-aligned-error matrix.

— Structural neighborhood —

3Di is Foldseek's structural alphabet. Each residue is assigned one of twenty discrete states based on how its Cα sits relative to its spatial (not sequential) neighbors. Aligning 3Di strings finds structural homologs roughly as well as full 3D superposition, but orders of magnitude faster.

Nearest PDB neighbors are the top structural matches found by Foldseek when searching this structure against the entire Protein Data Bank. Each hit reports a TM-score (0 to 1; >0.5 almost always implies the same fold) and an E-value. These are *structural* homologs — they may share no detectable sequence similarity.

— Confidence and disorder —

For AlphaFold models, the B-factor field carries pLDDT — the model's own estimate of local accuracy on a 0–100 scale. Regions with pLDDT<50 should be treated as essentially unmodeled; they often correspond to intrinsically disordered segments.

Crystallographic B-factors measure how much each atom's electron density is smeared out, in Å². They rise in mobile loops and surface residues and fall in the buried interior. In AlphaFold models this column is repurposed to hold pLDDT instead.

Predicted aligned error is AlphaFold's pairwise confidence. Unlike pLDDT (per-residue), PAE is per-residue-pair and captures whether two parts of the structure are correctly placed relative to each other. Units are ångströms of expected positional error.